Protein AF-A0A920H3U8-F1 (afdb_monomer)

Foldseek 3Di:
DLVVVLVVCVVVVVLVVNLVSLVVDDPVCVPPLVSLLSNLVSCVVVVNNVVSLVSLVVSLVDPDPSVQVSCVVVVHDRDPDPDDDPDDPPPPPDDDD

Structure (mmCIF, N/CA/C/O backbone):
data_AF-A0A920H3U8-F1
#
_entry.id   AF-A0A920H3U8-F1
#
loop_
_atom_site.group_PDB
_atom_site.id
_atom_site.type_symbol
_atom_site.label_atom_id
_atom_site.label_alt_id
_atom_site.label_comp_id
_atom_site.label_asym_id
_atom_site.label_entity_id
_atom_site.label_seq_id
_atom_site.pdbx_PDB_ins_code
_atom_site.Cartn_x
_atom_site.Cartn_y
_atom_site.Cartn_z
_atom_site.occupancy
_atom_site.B_iso_or_equiv
_atom_site.auth_seq_id
_atom_site.auth_comp_id
_atom_site.auth_asym_id
_atom_site.auth_atom_id
_atom_site.pdbx_PDB_model_num
ATOM 1 N N . MET A 1 1 ? -4.762 4.664 -20.589 1.00 71.50 1 MET A N 1
ATOM 2 C CA . MET A 1 1 ? -6.147 4.738 -20.068 1.00 71.50 1 MET A CA 1
ATOM 3 C C . MET A 1 1 ? -6.269 4.197 -18.636 1.00 71.50 1 MET A C 1
ATOM 5 O O . MET A 1 1 ? -6.685 4.946 -17.762 1.00 71.50 1 MET A O 1
ATOM 9 N N . ILE A 1 2 ? -5.830 2.964 -18.340 1.00 81.69 2 ILE A N 1
ATOM 10 C CA . ILE A 1 2 ? -6.042 2.345 -17.011 1.00 81.69 2 ILE A CA 1
ATOM 11 C C . ILE A 1 2 ? -5.264 2.995 -15.844 1.00 81.69 2 ILE A C 1
ATOM 13 O O . ILE A 1 2 ? -5.789 3.113 -14.741 1.00 81.69 2 ILE A O 1
ATOM 17 N N . ARG A 1 3 ? -4.050 3.525 -16.078 1.00 85.38 3 ARG A N 1
ATOM 18 C CA . ARG A 1 3 ? -3.288 4.282 -15.057 1.00 85.38 3 ARG A CA 1
ATOM 19 C C . ARG A 1 3 ? -4.020 5.544 -14.585 1.00 85.38 3 ARG A C 1
ATOM 21 O O . ARG A 1 3 ? -4.005 5.851 -13.396 1.00 85.38 3 ARG A O 1
ATOM 28 N N . SER A 1 4 ? -4.669 6.258 -15.502 1.00 90.38 4 SER A N 1
ATOM 29 C CA . SER A 1 4 ? -5.433 7.470 -15.187 1.00 90.38 4 SER A CA 1
ATOM 30 C C . SER A 1 4 ? -6.643 7.150 -14.307 1.00 90.38 4 SER A C 1
ATOM 32 O O . SER A 1 4 ? -6.895 7.869 -13.346 1.00 90.38 4 SER A O 1
ATOM 34 N N . LEU A 1 5 ? -7.320 6.024 -14.562 1.00 94.12 5 LEU A N 1
ATOM 35 C CA . LEU A 1 5 ? -8.420 5.532 -13.728 1.00 94.12 5 LEU A CA 1
ATOM 36 C C . LEU A 1 5 ? -7.961 5.188 -12.302 1.00 94.12 5 LEU A C 1
ATOM 38 O O . LEU A 1 5 ? -8.629 5.538 -11.331 1.00 94.12 5 LEU A O 1
ATOM 42 N N . LEU A 1 6 ? -6.799 4.549 -12.156 1.00 95.00 6 LEU A N 1
ATOM 43 C CA . LEU A 1 6 ? -6.232 4.249 -10.838 1.00 95.00 6 LEU A CA 1
ATOM 44 C C . LEU A 1 6 ? -5.839 5.526 -10.083 1.00 95.00 6 LEU A C 1
ATOM 46 O O . LEU A 1 6 ? -6.134 5.643 -8.895 1.00 95.00 6 LEU A O 1
ATOM 50 N N . ASN A 1 7 ? -5.248 6.512 -10.767 1.00 94.94 7 ASN A N 1
ATOM 51 C CA . ASN A 1 7 ? -4.975 7.826 -10.173 1.00 94.94 7 ASN A CA 1
ATOM 52 C C . ASN A 1 7 ? -6.272 8.537 -9.751 1.00 94.94 7 ASN A C 1
ATOM 54 O O . ASN A 1 7 ? -6.323 9.098 -8.660 1.00 94.94 7 ASN A O 1
ATOM 58 N N . TYR A 1 8 ? -7.330 8.466 -10.565 1.00 97.06 8 TYR A N 1
ATOM 59 C CA . TYR A 1 8 ? -8.650 8.991 -10.210 1.00 97.06 8 TYR A CA 1
ATOM 60 C C . TYR A 1 8 ? -9.201 8.319 -8.946 1.00 97.06 8 TYR A C 1
ATOM 62 O O . TYR A 1 8 ? -9.705 9.002 -8.053 1.00 97.06 8 TYR A O 1
ATOM 70 N N . CYS A 1 9 ? -9.065 6.994 -8.830 1.00 97.69 9 CYS A N 1
ATOM 71 C CA . CYS A 1 9 ? -9.500 6.264 -7.641 1.00 97.69 9 CYS A CA 1
ATOM 72 C C . CYS A 1 9 ? -8.718 6.693 -6.391 1.00 97.69 9 CYS A C 1
ATOM 74 O O . CYS A 1 9 ? -9.322 6.855 -5.333 1.00 97.69 9 CYS A O 1
ATOM 76 N N . ILE A 1 10 ? -7.403 6.915 -6.513 1.00 96.81 10 ILE A N 1
ATOM 77 C CA . ILE A 1 10 ? -6.562 7.438 -5.424 1.00 96.81 10 ILE A CA 1
ATOM 78 C C . ILE A 1 10 ? -7.039 8.831 -5.001 1.00 96.81 10 ILE A C 1
ATOM 80 O O . ILE A 1 10 ? -7.283 9.055 -3.817 1.00 96.81 10 ILE A O 1
ATOM 84 N N . TYR A 1 11 ? -7.193 9.746 -5.961 1.00 97.69 11 TYR A N 1
ATOM 85 C CA . TYR A 1 11 ? -7.591 11.133 -5.709 1.00 97.69 11 TYR A CA 1
ATOM 86 C C . TYR A 1 11 ? -8.948 11.220 -4.996 1.00 97.69 11 TYR A C 1
ATOM 88 O O . TYR A 1 11 ? -9.095 11.944 -4.018 1.00 97.69 11 TYR A O 1
ATOM 96 N N . ASN A 1 12 ? -9.916 10.405 -5.422 1.00 98.19 12 ASN A N 1
ATOM 97 C CA . ASN A 1 12 ? -11.273 10.396 -4.869 1.00 98.19 12 ASN A CA 1
ATOM 98 C C . ASN A 1 12 ? -11.471 9.405 -3.711 1.00 98.19 12 ASN A C 1
ATOM 100 O O . ASN A 1 1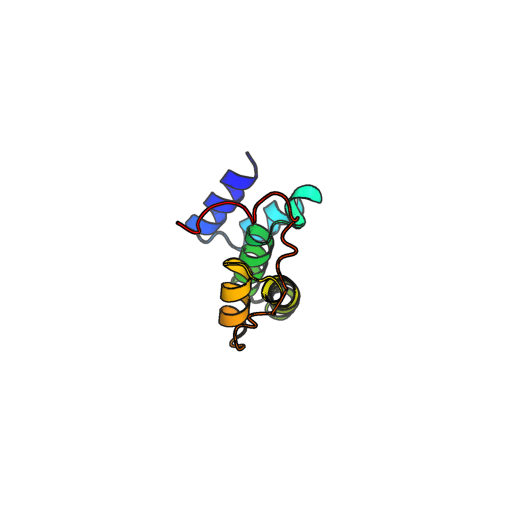2 ? -12.610 9.110 -3.348 1.00 98.19 12 ASN A O 1
ATOM 104 N N . SER A 1 13 ? -10.393 8.840 -3.154 1.00 97.94 13 SER A N 1
ATOM 105 C CA . SER A 1 13 ? -10.462 7.861 -2.059 1.00 97.94 13 SER A CA 1
ATOM 106 C C . SER A 1 13 ? -11.378 6.654 -2.343 1.00 97.94 13 SER A C 1
ATOM 108 O O . SER A 1 13 ? -11.991 6.081 -1.441 1.00 97.94 13 SER A O 1
ATOM 110 N N . LYS A 1 14 ? -11.484 6.235 -3.609 1.00 98.25 14 LYS A N 1
ATOM 111 C CA . LYS A 1 14 ? -12.302 5.092 -4.048 1.00 98.25 14 LYS A CA 1
ATOM 112 C C . LYS A 1 14 ? -11.521 3.786 -3.870 1.00 98.25 14 LYS A C 1
ATOM 114 O O . LYS A 1 14 ? -11.135 3.139 -4.839 1.00 98.25 14 LYS A O 1
ATOM 119 N N . TRP A 1 15 ? -11.269 3.400 -2.619 1.00 97.88 15 TRP A N 1
ATOM 120 C CA . TRP A 1 15 ? -10.365 2.291 -2.270 1.00 97.88 15 TRP A CA 1
ATOM 121 C C . TRP A 1 15 ? -10.824 0.928 -2.802 1.00 97.88 15 TRP A C 1
ATOM 123 O O . TRP A 1 15 ? -10.028 0.204 -3.396 1.00 97.88 15 TRP A O 1
ATOM 133 N N . ASN A 1 16 ? -12.111 0.595 -2.653 1.00 97.81 16 ASN A N 1
ATOM 134 C CA . ASN A 1 16 ? -12.669 -0.647 -3.204 1.00 97.81 16 ASN A CA 1
ATOM 135 C C . ASN A 1 16 ? -12.566 -0.681 -4.736 1.00 97.81 16 ASN A C 1
ATOM 137 O O . ASN A 1 16 ? -12.153 -1.691 -5.301 1.00 97.81 16 ASN A O 1
ATOM 141 N N . SER A 1 17 ? -12.863 0.438 -5.403 1.00 97.56 17 SER A N 1
ATOM 142 C CA . SER A 1 17 ? -12.736 0.560 -6.859 1.00 97.56 17 SER A CA 1
ATOM 143 C C . SER A 1 17 ? -11.284 0.439 -7.317 1.00 97.56 17 SER A C 1
ATOM 145 O O . SER A 1 17 ? -11.021 -0.244 -8.299 1.00 97.56 17 SER A O 1
ATOM 147 N N . PHE A 1 18 ? -10.328 1.032 -6.591 1.00 97.56 18 PHE A N 1
ATOM 148 C CA . PHE A 1 18 ? -8.904 0.868 -6.883 1.00 97.56 18 PHE A CA 1
ATOM 149 C C . PHE A 1 18 ? -8.509 -0.612 -6.869 1.00 97.56 18 PHE A C 1
ATOM 151 O O . PHE A 1 18 ? -7.891 -1.087 -7.816 1.00 97.56 18 PHE A O 1
ATOM 158 N N . ILE A 1 19 ? -8.887 -1.345 -5.814 1.00 96.56 19 ILE A N 1
ATOM 159 C CA . ILE A 1 19 ? -8.585 -2.778 -5.676 1.00 96.56 19 ILE A CA 1
ATOM 160 C C . ILE A 1 19 ? -9.229 -3.575 -6.816 1.00 96.56 19 ILE A C 1
ATOM 162 O O . ILE A 1 19 ? -8.567 -4.426 -7.405 1.00 96.56 19 ILE A O 1
ATOM 166 N N . TYR A 1 20 ? -10.490 -3.276 -7.140 1.00 95.88 20 TYR A N 1
ATOM 167 C CA . TYR A 1 20 ? -11.211 -3.913 -8.238 1.00 95.88 20 TYR A CA 1
ATOM 168 C C . TYR A 1 20 ? -10.481 -3.715 -9.570 1.00 95.88 20 TYR A C 1
ATOM 170 O O . TYR A 1 20 ? -10.078 -4.691 -10.192 1.00 95.88 20 TYR A O 1
ATOM 178 N N . TYR A 1 21 ? -10.222 -2.467 -9.969 1.00 94.62 21 TYR A N 1
ATOM 179 C CA . TYR A 1 21 ? -9.562 -2.166 -11.242 1.00 94.62 21 TYR A CA 1
ATOM 180 C C . TYR A 1 21 ? -8.114 -2.654 -11.300 1.00 94.62 21 T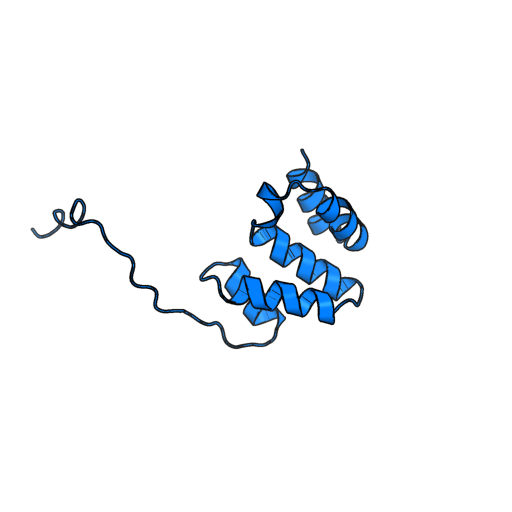YR A C 1
ATOM 182 O O . TYR A 1 21 ? -7.651 -3.056 -12.365 1.00 94.62 21 TYR A O 1
ATOM 190 N N . TYR A 1 22 ? -7.403 -2.668 -10.169 1.00 94.25 22 TYR A N 1
ATOM 191 C CA . TYR A 1 22 ? -6.051 -3.216 -10.095 1.00 94.25 22 TYR A CA 1
ATOM 192 C C . TYR A 1 22 ? -6.013 -4.692 -10.520 1.00 94.25 22 TYR A C 1
ATOM 194 O O . TYR A 1 22 ? -5.068 -5.110 -11.185 1.00 94.25 22 TYR A O 1
ATOM 202 N N . ASN A 1 23 ? -7.032 -5.489 -10.180 1.00 91.81 23 ASN A N 1
ATOM 203 C CA . ASN A 1 23 ? -7.057 -6.917 -10.518 1.00 91.81 23 ASN A CA 1
ATOM 204 C C . ASN A 1 23 ? -7.140 -7.181 -12.034 1.00 91.81 23 ASN A C 1
ATOM 206 O O . ASN A 1 23 ? -6.735 -8.254 -12.472 1.00 91.81 23 ASN A O 1
ATOM 210 N N . PHE A 1 24 ? -7.593 -6.204 -12.825 1.00 90.81 24 PHE A N 1
ATOM 211 C CA . PHE A 1 24 ? -7.663 -6.283 -14.291 1.00 90.81 24 PHE A CA 1
ATOM 212 C C . PHE A 1 24 ? -6.421 -5.718 -14.994 1.00 90.81 24 PHE A C 1
ATOM 214 O O . PHE A 1 24 ? -6.380 -5.656 -16.222 1.00 90.81 24 PHE A O 1
ATOM 221 N N . LEU A 1 25 ? -5.405 -5.273 -14.245 1.00 88.88 25 LEU A N 1
ATOM 222 C CA . LEU A 1 25 ? -4.142 -4.861 -14.848 1.00 88.88 25 LEU A CA 1
ATOM 223 C C . LEU A 1 25 ? -3.419 -6.070 -15.466 1.00 88.88 25 LEU A C 1
ATOM 225 O O . LEU A 1 25 ? -3.341 -7.118 -14.819 1.00 88.88 25 LEU A O 1
ATOM 229 N N . PRO A 1 26 ? -2.805 -5.913 -16.652 1.00 88.56 26 PRO A N 1
ATOM 230 C CA . PRO A 1 26 ? -1.824 -6.870 -17.152 1.00 88.56 26 PRO A CA 1
ATOM 231 C C . PRO A 1 26 ? -0.658 -7.028 -16.170 1.00 88.56 26 PRO A C 1
ATOM 233 O O . PRO A 1 26 ? -0.275 -6.066 -15.495 1.00 88.56 26 PRO A O 1
ATOM 236 N N . ASP A 1 27 ? -0.052 -8.214 -16.121 1.00 85.31 27 ASP A N 1
ATOM 237 C CA . ASP A 1 27 ? 1.012 -8.525 -15.156 1.00 85.31 27 ASP A CA 1
ATOM 238 C C . ASP A 1 27 ? 2.239 -7.615 -15.294 1.00 85.31 27 ASP A C 1
ATOM 240 O O . ASP A 1 27 ? 2.861 -7.263 -14.292 1.00 85.31 27 ASP A O 1
ATOM 244 N N . SER A 1 28 ? 2.508 -7.112 -16.502 1.00 84.25 28 SER A N 1
ATOM 245 C CA . SER A 1 28 ? 3.560 -6.121 -16.765 1.00 84.25 28 SER A CA 1
ATOM 246 C C . SER A 1 28 ? 3.419 -4.835 -15.940 1.00 84.25 28 SER A C 1
ATOM 248 O O . SER A 1 28 ? 4.417 -4.191 -15.626 1.00 84.25 28 SER A O 1
ATOM 250 N N . TYR A 1 29 ? 2.197 -4.460 -15.547 1.00 83.31 29 TYR A N 1
ATOM 251 C CA . TYR A 1 29 ? 1.941 -3.291 -14.702 1.00 83.31 29 TYR A CA 1
ATOM 252 C C . TYR A 1 29 ? 1.932 -3.617 -13.208 1.00 83.31 29 TYR A C 1
ATOM 254 O O . TYR A 1 29 ? 2.057 -2.703 -12.393 1.00 83.31 29 TYR A O 1
ATOM 262 N N . LYS A 1 30 ? 1.783 -4.889 -12.822 1.00 80.38 30 LYS A N 1
ATOM 263 C CA . LYS A 1 30 ? 1.703 -5.283 -11.408 1.00 80.38 30 LYS A CA 1
ATOM 264 C C . LYS A 1 30 ? 3.043 -5.161 -10.685 1.00 80.38 30 LYS A C 1
ATOM 266 O O . LYS A 1 30 ? 3.031 -4.973 -9.476 1.00 80.38 30 LYS A O 1
ATOM 271 N N . ALA A 1 31 ? 4.156 -5.172 -11.419 1.00 84.50 31 ALA A N 1
ATOM 272 C CA . ALA A 1 31 ? 5.496 -4.919 -10.886 1.00 84.50 31 ALA A CA 1
ATOM 273 C C . ALA A 1 31 ? 5.775 -3.432 -10.568 1.00 84.50 31 ALA A C 1
ATOM 275 O O . ALA A 1 31 ? 6.820 -3.106 -10.011 1.00 84.50 31 ALA A O 1
ATOM 276 N N . ASP A 1 32 ? 4.867 -2.511 -10.918 1.00 92.25 32 ASP A N 1
ATOM 277 C CA . ASP A 1 32 ? 5.034 -1.089 -10.617 1.00 92.25 32 ASP A CA 1
ATOM 278 C C . ASP A 1 32 ? 4.873 -0.826 -9.109 1.00 92.25 32 ASP A C 1
ATOM 280 O O . ASP A 1 32 ? 3.781 -0.946 -8.540 1.00 92.25 32 ASP A O 1
ATOM 284 N N . GLU A 1 33 ? 5.965 -0.406 -8.468 1.00 93.69 33 GLU A N 1
ATOM 285 C CA . GLU A 1 33 ? 6.040 -0.125 -7.032 1.00 93.69 33 GLU A CA 1
ATOM 286 C C . GLU A 1 33 ? 4.986 0.886 -6.557 1.00 93.69 33 GLU A C 1
ATOM 288 O O . GLU A 1 33 ? 4.424 0.734 -5.468 1.00 93.69 33 GLU A O 1
ATOM 293 N N . LYS A 1 34 ? 4.655 1.894 -7.382 1.00 94.44 34 LYS A N 1
ATOM 294 C CA . LYS A 1 34 ? 3.591 2.860 -7.071 1.00 94.44 34 LYS A CA 1
ATOM 295 C C . LYS A 1 34 ? 2.261 2.139 -6.922 1.00 94.44 34 LYS A C 1
ATOM 297 O O . LYS A 1 34 ? 1.507 2.405 -5.984 1.00 94.44 34 LYS A O 1
ATOM 302 N N . LEU A 1 35 ? 1.940 1.270 -7.877 1.00 95.12 35 LEU A N 1
ATOM 303 C CA . LEU A 1 35 ? 0.655 0.584 -7.910 1.00 95.12 35 LEU A CA 1
ATOM 304 C C . LEU A 1 35 ? 0.556 -0.443 -6.777 1.00 95.12 35 LEU A C 1
ATOM 306 O O . LEU A 1 35 ? -0.497 -0.528 -6.144 1.00 95.12 35 LEU A O 1
ATOM 310 N N . LEU A 1 36 ? 1.647 -1.150 -6.463 1.00 95.62 36 LEU A N 1
ATOM 311 C CA . LEU A 1 36 ? 1.726 -2.055 -5.310 1.00 95.62 36 LEU A CA 1
ATOM 312 C C . LEU A 1 36 ? 1.503 -1.316 -3.985 1.00 95.62 36 LEU A C 1
ATOM 314 O O . LEU A 1 36 ? 0.660 -1.731 -3.184 1.00 95.62 36 LEU A O 1
ATOM 318 N N . TYR A 1 37 ? 2.171 -0.176 -3.783 1.00 97.69 37 TYR A N 1
ATOM 319 C CA . TYR A 1 37 ? 1.973 0.661 -2.598 1.00 97.69 37 TYR A CA 1
ATOM 320 C C . TYR A 1 37 ? 0.518 1.128 -2.459 1.00 97.69 37 TYR A C 1
ATOM 322 O O . TYR A 1 37 ? -0.093 0.981 -1.398 1.00 97.69 37 TYR A O 1
ATOM 330 N N . TRP A 1 38 ? -0.075 1.671 -3.528 1.00 97.44 38 TRP A N 1
ATOM 331 C CA . TRP A 1 38 ? -1.451 2.171 -3.472 1.00 97.44 38 TRP A CA 1
ATOM 332 C C . TRP A 1 38 ? -2.487 1.054 -3.333 1.00 97.44 38 TRP A C 1
ATOM 334 O O . TRP A 1 38 ? -3.509 1.264 -2.672 1.00 97.44 38 TRP A O 1
ATOM 344 N N . ARG A 1 39 ? -2.212 -0.152 -3.848 1.00 97.06 39 ARG A N 1
ATOM 345 C CA . ARG A 1 39 ? -3.025 -1.343 -3.568 1.00 97.06 39 ARG A CA 1
ATOM 346 C C . ARG A 1 39 ? -2.978 -1.688 -2.088 1.00 97.06 39 ARG A C 1
ATOM 348 O O . ARG A 1 39 ? -4.029 -1.840 -1.473 1.00 97.06 39 ARG A O 1
ATOM 355 N N . ALA A 1 40 ? -1.785 -1.745 -1.504 1.00 97.94 40 ALA A N 1
ATOM 356 C CA . ALA A 1 40 ? -1.617 -2.033 -0.087 1.00 97.94 40 ALA A CA 1
ATOM 357 C C . ALA A 1 40 ? -2.311 -0.987 0.797 1.00 97.94 40 ALA A C 1
ATOM 359 O O . ALA A 1 40 ? -3.070 -1.330 1.702 1.00 97.94 40 ALA A O 1
ATOM 360 N N . LYS A 1 41 ? -2.143 0.302 0.487 1.00 98.06 41 LYS A N 1
ATOM 361 C CA . LYS A 1 41 ? -2.824 1.393 1.193 1.00 98.06 41 LYS A CA 1
ATOM 362 C C . LYS A 1 41 ? -4.347 1.300 1.069 1.00 98.06 41 LYS A C 1
ATOM 364 O O . LYS A 1 41 ? -5.043 1.488 2.065 1.00 98.06 41 LYS A O 1
ATOM 369 N N . SER A 1 42 ? -4.863 0.955 -0.110 1.00 98.19 42 SER A N 1
ATOM 370 C CA . SER A 1 42 ? -6.298 0.719 -0.318 1.00 98.19 42 SER A CA 1
ATOM 371 C C . SER A 1 42 ? -6.800 -0.462 0.519 1.00 98.19 42 SER A C 1
ATOM 373 O O . SER A 1 42 ? -7.842 -0.349 1.156 1.00 98.19 42 SER A O 1
ATOM 375 N N . LEU A 1 43 ? -6.033 -1.558 0.592 1.00 98.38 43 LEU A N 1
ATOM 376 C CA . LEU A 1 43 ? -6.343 -2.727 1.423 1.00 98.38 43 LEU A CA 1
ATOM 377 C C . LEU A 1 43 ? -6.418 -2.369 2.915 1.00 98.38 43 LEU A C 1
ATOM 379 O O . LEU A 1 43 ? -7.364 -2.776 3.586 1.00 98.38 43 LEU A O 1
ATOM 383 N N . ILE A 1 44 ? -5.498 -1.542 3.428 1.00 98.06 44 ILE A N 1
ATOM 384 C CA . ILE A 1 44 ? -5.577 -1.026 4.808 1.00 98.06 44 ILE A CA 1
ATOM 385 C C . ILE A 1 44 ? -6.878 -0.253 5.028 1.00 98.06 44 ILE A C 1
ATOM 387 O O . ILE A 1 44 ? -7.545 -0.461 6.042 1.00 98.06 44 ILE A O 1
ATOM 391 N N . LYS A 1 45 ? -7.246 0.627 4.088 1.00 98.00 45 LYS A N 1
ATOM 392 C CA . LYS A 1 45 ? -8.448 1.469 4.193 1.00 98.00 45 LYS A CA 1
ATOM 393 C C . LYS A 1 45 ? -9.749 0.669 4.219 1.00 98.00 45 LYS A C 1
ATOM 395 O O . LYS A 1 45 ? -10.715 1.146 4.798 1.00 98.00 45 LYS A O 1
ATOM 400 N N . VAL A 1 46 ? -9.759 -0.536 3.653 1.00 97.56 46 VAL A N 1
ATOM 401 C CA . VAL A 1 46 ? -10.916 -1.449 3.673 1.00 97.56 46 VAL A CA 1
ATOM 402 C C . VAL A 1 46 ? -10.782 -2.563 4.724 1.00 97.56 46 VAL A C 1
ATOM 404 O O . VAL A 1 46 ? -11.509 -3.548 4.678 1.00 97.56 46 VAL A O 1
ATOM 407 N N . GLY A 1 47 ? -9.837 -2.440 5.665 1.00 97.81 47 GLY A N 1
ATOM 408 C CA . GLY A 1 47 ? -9.673 -3.365 6.795 1.00 97.81 47 GLY A CA 1
ATOM 409 C C . GLY A 1 47 ? -8.830 -4.617 6.518 1.00 97.81 47 GLY A C 1
ATOM 410 O O . GLY A 1 47 ? -8.536 -5.374 7.442 1.00 97.81 47 GLY A O 1
ATOM 411 N N . LYS A 1 48 ? -8.346 -4.819 5.288 1.00 97.69 48 LYS A N 1
ATOM 412 C CA . LYS A 1 48 ? -7.530 -5.976 4.872 1.00 97.69 48 LYS A CA 1
ATOM 413 C C . LYS A 1 48 ? -6.043 -5.790 5.203 1.00 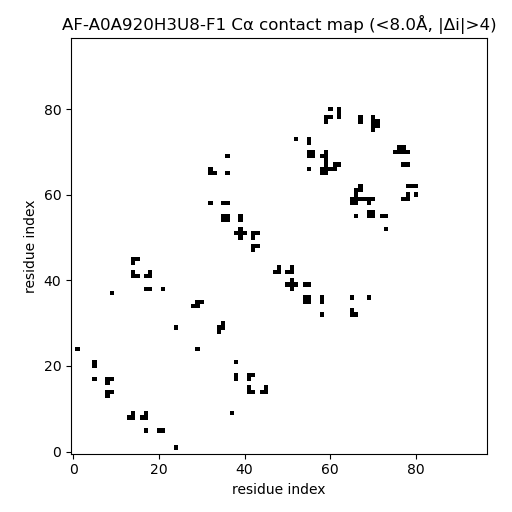97.69 48 LYS A C 1
ATOM 415 O O . LYS A 1 48 ? -5.170 -5.805 4.337 1.00 97.69 48 LYS A O 1
ATOM 420 N N . LYS A 1 49 ? -5.738 -5.591 6.490 1.00 96.75 49 LYS A N 1
ATOM 421 C CA . LYS A 1 49 ? -4.379 -5.260 6.965 1.00 96.75 49 LYS A CA 1
ATOM 422 C C . LYS A 1 49 ? -3.346 -6.369 6.719 1.00 96.75 49 LYS A C 1
ATOM 424 O O . LYS A 1 49 ? -2.182 -6.051 6.491 1.00 96.75 49 LYS A O 1
ATOM 429 N N . LYS A 1 50 ? -3.750 -7.646 6.771 1.00 97.44 50 LYS A N 1
ATOM 430 C CA . LYS A 1 50 ? -2.848 -8.788 6.522 1.00 97.44 50 LYS A CA 1
ATOM 431 C C . LYS A 1 50 ? -2.344 -8.775 5.076 1.00 97.44 50 LYS A C 1
ATOM 433 O O . LYS A 1 50 ? -1.138 -8.717 4.866 1.00 97.44 50 LYS A O 1
ATOM 4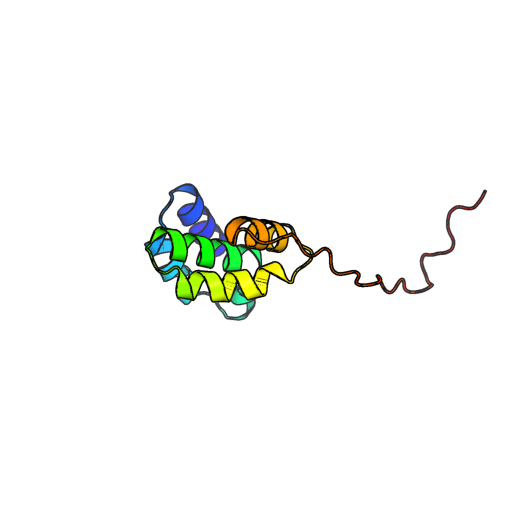38 N N . ASP A 1 51 ? -3.259 -8.692 4.115 1.00 96.44 51 ASP A N 1
ATOM 439 C CA . ASP A 1 51 ? -2.941 -8.616 2.683 1.00 96.44 51 ASP A CA 1
ATOM 440 C C . ASP A 1 51 ? -2.082 -7.388 2.361 1.00 96.44 51 ASP A C 1
ATOM 442 O O . ASP A 1 51 ? -1.096 -7.471 1.631 1.00 96.44 51 ASP A O 1
ATOM 446 N N . ALA A 1 52 ? -2.414 -6.240 2.962 1.00 97.88 52 ALA A N 1
ATOM 447 C CA . ALA A 1 52 ? -1.620 -5.029 2.805 1.00 97.88 52 ALA A CA 1
ATOM 448 C C . ALA A 1 52 ? -0.181 -5.205 3.305 1.00 97.88 52 ALA A C 1
ATOM 450 O O . ALA A 1 52 ? 0.754 -4.764 2.642 1.00 97.88 52 ALA A O 1
ATOM 451 N N . ARG A 1 53 ? 0.009 -5.855 4.462 1.00 97.62 53 ARG A N 1
ATOM 452 C CA . ARG A 1 53 ? 1.338 -6.079 5.043 1.00 97.62 53 ARG A CA 1
ATOM 453 C C . ARG A 1 53 ? 2.227 -6.911 4.123 1.00 97.62 53 ARG A C 1
ATOM 455 O O . ARG 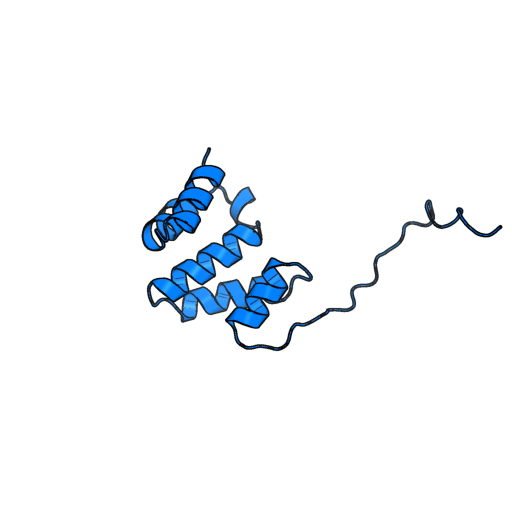A 1 53 ? 3.410 -6.604 4.035 1.00 97.62 53 ARG A O 1
ATOM 462 N N . VAL A 1 54 ? 1.677 -7.911 3.429 1.00 97.25 54 VAL A N 1
ATOM 463 C CA . VAL A 1 54 ? 2.436 -8.716 2.453 1.00 97.25 54 VAL A CA 1
ATOM 464 C C . VAL A 1 54 ? 3.021 -7.816 1.363 1.00 97.25 54 VAL A C 1
ATOM 466 O O . VAL A 1 54 ? 4.231 -7.812 1.158 1.00 97.25 54 VAL A O 1
ATOM 469 N N . LEU A 1 55 ? 2.187 -6.975 0.748 1.00 96.12 55 LEU A N 1
ATOM 470 C CA . LEU A 1 55 ? 2.620 -6.063 -0.314 1.00 96.12 55 LEU A CA 1
ATOM 471 C C . LEU A 1 55 ? 3.617 -5.009 0.185 1.00 96.12 55 LEU A C 1
ATOM 473 O O . LEU A 1 55 ? 4.617 -4.735 -0.468 1.00 96.12 55 LEU A O 1
ATOM 477 N N . LEU A 1 56 ? 3.385 -4.418 1.360 1.00 97.06 56 LEU A N 1
ATOM 478 C CA . LEU A 1 56 ? 4.311 -3.423 1.916 1.00 97.06 56 LEU A CA 1
ATOM 479 C C . LEU A 1 56 ? 5.659 -4.041 2.291 1.00 97.06 56 LEU A C 1
ATOM 481 O O . LEU A 1 56 ? 6.679 -3.370 2.165 1.00 97.06 56 LEU A O 1
ATOM 485 N N . ASN A 1 57 ? 5.680 -5.303 2.729 1.00 96.06 57 ASN A N 1
ATOM 486 C CA . ASN A 1 57 ? 6.919 -6.023 3.011 1.00 96.06 57 ASN A CA 1
ATOM 487 C C . ASN A 1 57 ? 7.757 -6.273 1.757 1.00 96.06 57 ASN A C 1
ATOM 489 O O . ASN A 1 57 ? 8.977 -6.312 1.865 1.00 96.06 57 ASN A O 1
ATOM 493 N N . GLU A 1 58 ? 7.125 -6.420 0.596 1.00 94.00 58 GLU A N 1
ATOM 494 C CA . GLU A 1 58 ? 7.816 -6.503 -0.689 1.00 94.00 58 GLU A CA 1
ATOM 495 C C . GLU A 1 58 ? 8.357 -5.127 -1.101 1.00 94.00 58 GLU A C 1
ATOM 497 O O . GLU A 1 58 ? 9.553 -4.963 -1.350 1.00 94.00 58 GLU A O 1
ATOM 502 N N . VAL A 1 59 ? 7.493 -4.105 -1.095 1.00 95.12 59 VAL A N 1
ATOM 503 C CA . VAL A 1 59 ? 7.847 -2.761 -1.573 1.00 95.12 59 VAL A CA 1
ATOM 504 C C . VAL A 1 59 ? 8.895 -2.095 -0.674 1.00 95.12 59 VAL A C 1
ATOM 506 O O . VAL A 1 59 ? 9.789 -1.427 -1.186 1.00 95.12 59 VAL A O 1
ATOM 509 N N . LYS A 1 60 ? 8.860 -2.302 0.652 1.00 94.94 60 LYS A N 1
ATOM 510 C CA . LYS A 1 60 ? 9.814 -1.677 1.596 1.00 94.94 60 LYS A CA 1
ATOM 511 C C . LYS A 1 60 ? 11.277 -2.049 1.351 1.00 94.94 60 LYS A C 1
ATOM 513 O O . LYS A 1 60 ? 12.161 -1.350 1.833 1.00 94.94 60 LYS A O 1
ATOM 518 N N . LEU A 1 61 ? 11.535 -3.157 0.654 1.00 91.81 61 LEU A N 1
ATOM 519 C CA . LEU A 1 61 ? 12.891 -3.613 0.342 1.00 91.81 61 LEU A CA 1
ATOM 520 C C . LEU A 1 61 ? 13.533 -2.795 -0.785 1.00 91.81 61 LEU A C 1
ATOM 522 O O . LEU A 1 61 ? 14.743 -2.868 -0.979 1.00 91.81 61 LEU A O 1
ATOM 526 N N . LYS A 1 62 ? 12.737 -2.020 -1.527 1.00 90.56 62 LYS A N 1
ATOM 527 C CA . LYS A 1 62 ? 13.200 -1.192 -2.638 1.00 90.56 62 LYS A CA 1
ATOM 528 C C . LYS A 1 62 ? 13.725 0.143 -2.116 1.00 90.56 62 LYS A C 1
AT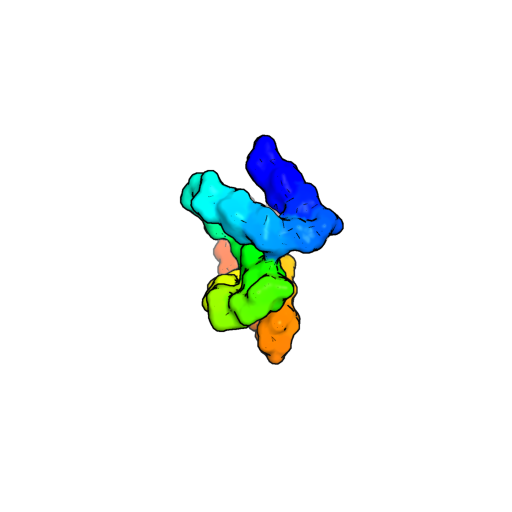OM 530 O O . LYS A 1 62 ? 13.060 0.816 -1.328 1.00 90.56 62 LYS A O 1
ATOM 535 N N . ARG A 1 63 ? 14.896 0.576 -2.598 1.00 88.75 63 ARG A N 1
ATOM 536 C CA . ARG A 1 63 ? 15.452 1.913 -2.320 1.00 88.75 63 ARG A CA 1
ATOM 537 C C . ARG A 1 63 ? 14.754 2.970 -3.183 1.00 88.75 63 ARG A C 1
ATOM 539 O O . ARG A 1 63 ? 15.365 3.618 -4.027 1.00 88.75 63 ARG A O 1
ATOM 546 N N . SER A 1 64 ? 13.453 3.123 -2.983 1.00 91.19 64 SER A N 1
ATOM 547 C CA . SER A 1 64 ? 12.606 4.027 -3.751 1.00 91.19 64 SER A CA 1
ATOM 548 C C . SER A 1 64 ? 11.678 4.818 -2.839 1.00 91.19 64 SER A C 1
ATOM 550 O O . SER A 1 64 ? 11.460 4.471 -1.676 1.00 91.19 64 SER A O 1
ATOM 552 N N . TYR A 1 65 ? 11.079 5.872 -3.392 1.00 94.38 65 TYR A N 1
ATOM 553 C CA . TYR A 1 65 ? 10.073 6.668 -2.693 1.00 94.38 65 TYR A CA 1
ATOM 554 C C . TYR A 1 65 ? 8.957 5.796 -2.088 1.00 94.38 65 TYR A C 1
ATOM 556 O O . TYR A 1 65 ? 8.608 5.954 -0.918 1.00 94.38 65 TYR A O 1
ATOM 564 N N . TYR A 1 66 ? 8.439 4.823 -2.846 1.00 96.06 66 TYR A N 1
ATOM 565 C CA . TYR A 1 66 ? 7.377 3.932 -2.371 1.00 96.06 66 TYR A CA 1
ATOM 566 C C . TYR A 1 66 ? 7.876 2.875 -1.380 1.00 96.06 66 TYR A C 1
ATOM 568 O O . TYR A 1 66 ? 7.113 2.485 -0.493 1.00 96.06 66 TYR A O 1
ATOM 576 N N . GLY A 1 67 ? 9.145 2.463 -1.448 1.00 95.38 67 GLY A N 1
ATOM 577 C CA . GLY A 1 67 ? 9.763 1.619 -0.421 1.00 95.38 67 GLY A CA 1
ATOM 578 C C . GLY A 1 67 ? 9.897 2.324 0.929 1.00 95.38 67 GLY A C 1
ATOM 579 O O . GLY A 1 67 ? 9.531 1.772 1.974 1.00 95.38 67 GLY A O 1
ATOM 580 N N . PHE A 1 68 ? 10.295 3.596 0.919 1.00 95.00 68 PHE A N 1
ATOM 581 C CA . PHE A 1 68 ? 10.348 4.415 2.131 1.00 95.00 68 PHE A CA 1
ATOM 582 C C . PHE A 1 68 ? 8.955 4.672 2.709 1.00 95.00 68 PHE A C 1
ATOM 584 O O . PHE A 1 68 ? 8.745 4.493 3.912 1.00 95.00 68 PHE A O 1
ATOM 591 N N . LEU A 1 69 ? 7.973 4.992 1.857 1.00 96.56 69 LEU A N 1
ATOM 592 C CA . LEU A 1 69 ? 6.578 5.112 2.288 1.00 96.56 69 LEU A CA 1
ATOM 593 C C . LEU A 1 69 ? 6.028 3.800 2.857 1.00 96.56 69 LEU A C 1
ATOM 595 O O . LEU A 1 69 ? 5.247 3.835 3.805 1.00 96.56 69 LEU A O 1
ATOM 599 N N . SER A 1 70 ? 6.426 2.651 2.308 1.00 97.25 70 SER A N 1
ATOM 600 C CA . SER A 1 70 ? 5.985 1.344 2.805 1.00 97.25 70 SER A CA 1
ATOM 601 C C . SER A 1 70 ? 6.563 1.028 4.182 1.00 97.25 70 SER A C 1
ATOM 603 O O . SER A 1 70 ? 5.824 0.578 5.054 1.00 97.25 70 SER A O 1
ATOM 605 N N . SER A 1 71 ? 7.843 1.341 4.409 1.00 96.69 71 SER A N 1
ATOM 606 C CA . SER A 1 71 ? 8.475 1.238 5.736 1.00 96.69 71 SER A CA 1
ATOM 607 C C . SER A 1 71 ? 7.749 2.114 6.761 1.00 96.69 71 SER A C 1
ATOM 609 O O . SER A 1 71 ? 7.364 1.640 7.828 1.00 96.69 71 SER A O 1
ATOM 611 N N . SER A 1 72 ? 7.473 3.371 6.394 1.00 95.75 72 SER A N 1
ATOM 612 C CA . SER A 1 72 ? 6.726 4.310 7.237 1.00 95.75 72 SER A CA 1
ATOM 613 C C . SER A 1 72 ? 5.317 3.800 7.565 1.00 95.75 72 SER A C 1
ATOM 615 O O . SER A 1 72 ? 4.909 3.822 8.723 1.00 95.75 72 SER A O 1
ATOM 617 N N . LEU A 1 73 ? 4.593 3.264 6.577 1.00 95.94 73 LEU A N 1
ATOM 618 C CA . LEU A 1 73 ? 3.232 2.746 6.756 1.00 95.94 73 LEU A CA 1
ATOM 619 C C . LEU A 1 73 ? 3.181 1.481 7.634 1.00 95.94 73 LEU A C 1
ATOM 621 O O . LEU A 1 73 ? 2.164 1.220 8.275 1.00 95.94 73 LEU A O 1
ATOM 625 N N . LEU A 1 74 ? 4.270 0.708 7.674 1.00 96.56 74 LEU A N 1
ATOM 626 C CA . LEU A 1 74 ? 4.444 -0.444 8.563 1.00 96.56 74 LEU A CA 1
ATOM 627 C C . LEU A 1 74 ? 4.938 -0.066 9.968 1.00 96.56 74 LEU A C 1
ATOM 629 O O . LEU A 1 74 ? 4.976 -0.942 10.832 1.00 96.56 74 LEU A O 1
ATOM 633 N N . ASN A 1 75 ? 5.280 1.206 10.199 1.00 95.69 75 ASN A N 1
ATOM 634 C CA . ASN A 1 75 ? 5.979 1.686 11.391 1.00 95.69 75 ASN A CA 1
ATOM 635 C C . ASN A 1 75 ? 7.320 0.961 11.623 1.00 95.69 75 ASN A C 1
ATOM 637 O O . ASN A 1 75 ? 7.670 0.594 12.743 1.00 95.69 75 ASN A O 1
ATOM 641 N N . GLU A 1 76 ? 8.059 0.724 10.540 1.00 94.12 76 GLU A N 1
ATOM 642 C CA . GLU A 1 76 ? 9.372 0.084 10.554 1.00 94.12 76 GLU A CA 1
ATOM 643 C C . GLU A 1 76 ? 10.465 1.066 10.117 1.00 94.12 76 GLU A C 1
ATOM 645 O O . GLU A 1 76 ? 10.229 2.008 9.354 1.00 94.12 76 GLU A O 1
ATOM 650 N N . LYS A 1 77 ? 11.696 0.835 10.584 1.00 89.62 77 LYS A N 1
ATOM 651 C CA . LYS A 1 77 ? 12.846 1.665 10.215 1.00 89.62 77 LYS A CA 1
ATOM 652 C C . LYS A 1 77 ? 13.129 1.532 8.718 1.00 89.62 77 LYS A C 1
ATOM 654 O O . LYS A 1 77 ? 13.221 0.422 8.195 1.00 89.62 77 LYS A O 1
ATOM 659 N N . ILE A 1 78 ? 13.320 2.668 8.048 1.00 86.69 78 ILE A N 1
ATOM 660 C CA . ILE A 1 78 ? 13.740 2.701 6.647 1.00 86.69 78 ILE A CA 1
ATOM 661 C C . ILE A 1 78 ? 15.072 1.957 6.507 1.00 86.69 78 ILE A C 1
ATOM 663 O O . ILE A 1 78 ? 16.060 2.303 7.159 1.00 86.69 78 ILE A O 1
ATOM 667 N N . LYS A 1 79 ? 15.097 0.946 5.636 1.00 76.12 79 LYS A N 1
ATOM 668 C CA . LYS A 1 79 ? 16.326 0.257 5.247 1.00 76.12 79 LYS A CA 1
ATOM 669 C C . LYS A 1 79 ? 16.928 0.956 4.036 1.00 76.12 79 LYS A C 1
ATOM 671 O O . LYS A 1 79 ? 16.403 0.874 2.930 1.00 76.12 79 LYS A O 1
ATOM 676 N N . ILE A 1 80 ? 18.041 1.648 4.249 1.00 71.94 80 ILE A N 1
ATOM 677 C CA . ILE A 1 80 ? 18.901 2.106 3.158 1.00 71.94 80 ILE A CA 1
ATOM 678 C C . ILE A 1 80 ? 19.853 0.944 2.881 1.00 71.94 80 ILE A C 1
ATOM 680 O O . ILE A 1 80 ? 20.927 0.869 3.470 1.00 71.94 80 ILE A O 1
ATOM 684 N N . ASN A 1 81 ? 19.418 -0.024 2.071 1.00 67.44 81 ASN A N 1
ATOM 685 C CA . ASN A 1 81 ? 20.307 -1.109 1.665 1.00 67.44 81 ASN A CA 1
ATOM 686 C C . ASN A 1 81 ? 21.498 -0.506 0.902 1.00 67.44 81 ASN A C 1
ATOM 688 O O . AS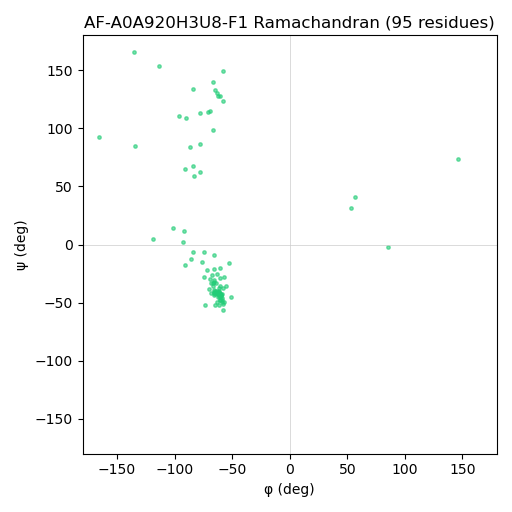N A 1 81 ? 21.313 0.291 -0.024 1.00 67.44 81 ASN A O 1
ATOM 692 N N . HIS A 1 82 ? 22.714 -0.855 1.322 1.00 61.81 82 HIS A N 1
ATOM 693 C CA . HIS A 1 82 ? 23.938 -0.486 0.621 1.00 61.81 82 HIS A CA 1
ATOM 694 C C . HIS A 1 82 ? 24.105 -1.416 -0.584 1.00 61.81 82 HIS A C 1
ATOM 696 O O . HIS A 1 82 ? 24.725 -2.469 -0.483 1.00 61.81 82 HIS A O 1
ATOM 702 N N . GLU A 1 83 ? 23.498 -1.046 -1.708 1.00 65.94 83 GLU A N 1
ATOM 703 C CA . GLU A 1 83 ? 23.790 -1.661 -3.002 1.00 65.94 83 GLU A CA 1
ATOM 704 C C . GLU A 1 83 ? 24.818 -0.776 -3.718 1.00 65.94 83 GLU A C 1
ATOM 706 O O . GLU A 1 83 ? 24.492 0.370 -4.060 1.00 65.94 83 GLU A O 1
ATOM 711 N N . PRO A 1 84 ? 26.072 -1.238 -3.886 1.00 67.62 84 PRO A N 1
ATOM 712 C CA . PRO A 1 84 ? 27.066 -0.489 -4.633 1.00 67.62 84 PRO A CA 1
ATOM 713 C C . PRO A 1 84 ? 26.589 -0.347 -6.077 1.00 67.62 84 PRO A C 1
ATOM 715 O O . PRO A 1 84 ? 26.233 -1.322 -6.738 1.00 67.62 84 PRO A O 1
ATOM 718 N N . VAL A 1 85 ? 26.568 0.889 -6.569 1.00 65.50 85 VAL A N 1
ATOM 719 C CA . VAL A 1 85 ? 26.315 1.144 -7.985 1.00 65.50 85 VAL A CA 1
ATOM 720 C C . VAL A 1 85 ? 27.535 0.634 -8.742 1.00 65.50 85 VAL A C 1
ATOM 722 O O . VAL A 1 85 ? 28.630 1.161 -8.559 1.00 65.50 85 VAL A O 1
ATOM 725 N N . LEU A 1 86 ? 27.356 -0.394 -9.571 1.00 68.06 86 LEU A N 1
ATOM 726 C CA . LEU A 1 86 ? 28.376 -0.818 -10.525 1.00 68.06 86 LEU A CA 1
ATOM 727 C C . LEU A 1 86 ? 28.528 0.302 -11.557 1.00 68.06 86 LEU A C 1
ATOM 729 O O . LEU A 1 86 ? 27.706 0.456 -12.459 1.00 68.06 86 LEU A O 1
ATOM 733 N N . ILE A 1 87 ? 29.541 1.142 -11.371 1.00 68.38 87 ILE A N 1
ATOM 734 C CA . ILE A 1 87 ? 29.921 2.147 -12.357 1.00 68.38 87 ILE A CA 1
ATOM 735 C C . ILE A 1 87 ? 30.690 1.392 -13.440 1.00 68.38 87 ILE A C 1
ATOM 737 O O . ILE A 1 87 ? 31.763 0.865 -13.173 1.00 68.38 87 ILE A O 1
ATOM 741 N N . SER A 1 88 ? 30.139 1.313 -14.651 1.00 63.62 88 SER A N 1
ATOM 742 C CA . SER A 1 88 ? 30.913 0.914 -15.828 1.00 63.62 88 SER A CA 1
ATOM 743 C C . SER A 1 88 ? 32.017 1.953 -16.061 1.00 63.62 88 SER A C 1
ATOM 745 O O . SER A 1 88 ? 31.717 3.152 -16.090 1.00 63.62 88 SER A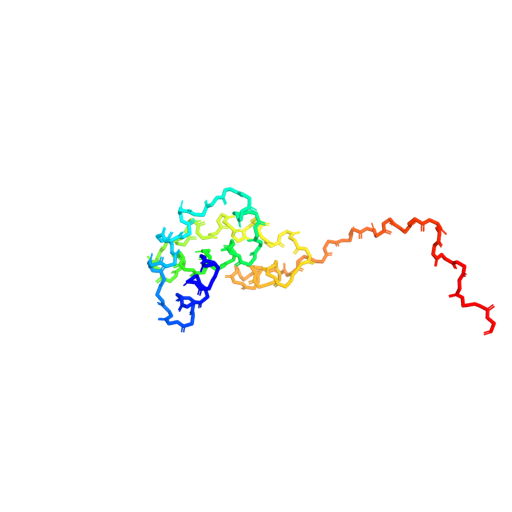 O 1
ATOM 747 N N . ASP A 1 89 ? 33.261 1.502 -16.233 1.00 62.75 89 ASP A N 1
ATOM 748 C CA . ASP A 1 89 ? 34.489 2.320 -16.279 1.00 62.75 89 ASP A CA 1
ATOM 749 C C . ASP A 1 89 ? 34.470 3.495 -17.284 1.00 62.75 89 ASP A C 1
ATOM 751 O O . ASP A 1 89 ? 35.241 4.449 -17.157 1.00 62.75 89 ASP A O 1
ATOM 755 N N . ASP A 1 90 ? 33.535 3.499 -18.234 1.00 59.88 90 ASP A N 1
ATOM 756 C CA . ASP A 1 90 ? 33.418 4.488 -19.309 1.00 59.88 90 ASP A CA 1
ATOM 757 C C . ASP A 1 90 ? 33.069 5.923 -18.861 1.00 59.88 90 ASP A C 1
ATOM 759 O O . ASP A 1 90 ? 33.118 6.845 -19.676 1.00 59.88 90 ASP A O 1
ATOM 763 N N . LYS A 1 91 ? 32.719 6.164 -17.585 1.00 52.88 91 LYS A N 1
ATOM 764 C CA . LYS A 1 91 ? 32.312 7.508 -17.102 1.00 52.88 91 LYS A CA 1
ATOM 765 C C . LYS A 1 91 ? 33.178 8.137 -16.008 1.00 52.88 91 LYS A C 1
ATOM 767 O O . LYS A 1 91 ? 32.854 9.234 -15.559 1.00 52.88 91 LYS A O 1
ATOM 772 N N . VAL A 1 92 ? 34.291 7.522 -15.603 1.00 56.50 92 VAL A N 1
ATOM 773 C CA . VAL A 1 92 ? 35.128 8.062 -14.506 1.00 56.50 92 VAL A CA 1
ATOM 774 C C . VAL A 1 92 ? 36.155 9.110 -14.983 1.00 56.50 92 VAL A C 1
ATOM 776 O O . VAL A 1 92 ? 36.687 9.874 -14.181 1.00 56.50 92 VAL A O 1
ATOM 779 N N . LYS A 1 93 ? 36.395 9.263 -16.293 1.00 53.69 93 LYS A N 1
ATOM 780 C CA . LYS A 1 93 ? 37.342 10.269 -16.822 1.00 53.69 93 LYS A CA 1
ATOM 781 C C . LYS A 1 93 ? 36.684 11.610 -17.151 1.00 53.69 93 LYS A C 1
ATOM 783 O O . LYS A 1 93 ? 36.655 12.012 -18.307 1.00 53.69 93 LYS A O 1
ATOM 788 N N . SER A 1 94 ? 36.172 12.332 -16.158 1.00 52.06 94 SER A N 1
ATOM 789 C CA . SER A 1 94 ? 35.879 13.764 -16.331 1.00 52.06 94 SER A CA 1
ATOM 790 C C . SER A 1 94 ? 35.634 14.455 -14.993 1.00 52.06 94 SER A C 1
ATOM 792 O O . SER A 1 94 ? 34.509 14.470 -14.499 1.00 52.06 94 SER A O 1
ATOM 794 N N . LYS A 1 95 ? 36.714 15.016 -14.435 1.00 48.59 95 LYS A N 1
ATOM 795 C CA . LYS A 1 95 ? 36.814 16.259 -13.634 1.00 48.59 95 LYS A CA 1
ATOM 796 C C . LYS A 1 95 ? 37.893 16.127 -12.560 1.00 48.59 95 LYS A C 1
ATOM 798 O O . LYS A 1 95 ? 37.623 16.008 -11.373 1.00 48.59 95 LYS A O 1
ATOM 803 N N . GLY A 1 96 ? 39.131 16.177 -13.035 1.00 53.62 96 GLY A N 1
ATOM 804 C CA . GLY A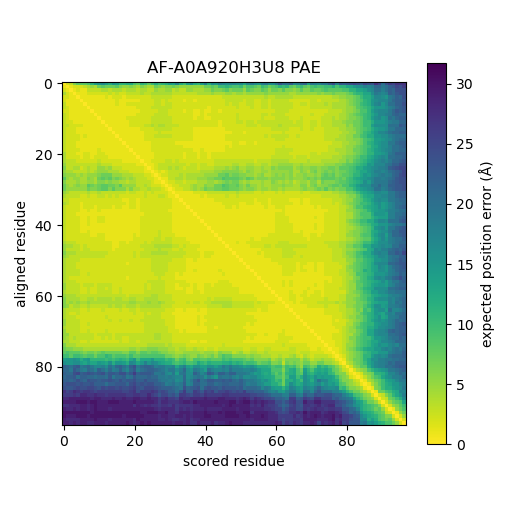 1 96 ? 40.298 16.563 -12.256 1.00 53.62 96 GLY A CA 1
ATOM 805 C C . GLY A 1 96 ? 41.117 17.530 -13.103 1.00 53.62 96 GLY A C 1
ATOM 806 O O . GLY A 1 96 ? 41.981 17.086 -13.853 1.00 53.62 96 GLY A O 1
ATOM 807 N N . LYS A 1 97 ? 40.764 18.815 -13.052 1.00 42.78 97 LYS A N 1
ATOM 808 C CA . LYS A 1 97 ? 41.631 19.971 -13.303 1.00 42.78 97 LYS A CA 1
ATOM 809 C C . LYS A 1 97 ? 41.094 21.126 -12.476 1.00 42.78 97 LYS A C 1
ATOM 811 O O . LYS A 1 97 ? 39.856 21.308 -12.509 1.00 42.78 97 LYS A O 1
#

Radius of gyration: 17.37 Å; Cα contacts (8 Å, |Δi|>4): 89; chains: 1; bounding box: 54×29×32 Å

pLDDT: mean 87.58, std 14.37, range [42.78, 98.38]

Mean predicted aligned error: 7.63 Å

Sequence (97 aa):
MIRSLLNYCIYNSKWNSFIYYYNFLPDSYKADEKLLYWRAKSLIKVGKKKDARVLLNEVKLKRSYYGFLSSSLLNEKIKINHEPVLISDDKVKSKGK

Solvent-accessible surface area (backbone atoms only — not comparable to full-atom values): 5799 Å² total; per-residue (Å²): 114,70,67,60,53,44,51,50,21,61,76,68,67,33,37,71,57,35,53,56,57,55,72,73,53,60,72,87,58,63,76,35,55,66,56,42,46,52,44,21,55,27,28,44,76,73,68,39,50,69,67,16,48,58,46,29,62,60,38,26,73,41,92,44,76,49,9,44,50,26,17,55,77,68,75,42,80,72,62,81,75,90,71,81,78,85,73,68,77,91,71,75,88,77,86,88,130

Nearest PDB structures (foldseek):
  1sly-assembly1_A  TM=8.879E-01  e=4.199E-02  Escherichia coli
  8g0l-assembly1_B  TM=7.564E-01  e=2.804E-01  Homo sapiens
  7owv-assembly1_B  TM=8.289E-01  e=5.796E-01  Shigella flexneri
  3ks2-assembly1_A  TM=7.877E-01  e=1.267E+00  Shigella flexneri
  7e6j-assembly1_A  TM=6.201E-01  e=5.183E-01  Homo sapiens

Secondary structure (DSSP, 8-state):
-HHHHHHHHHHTT-HHHHHHHHHTS-HHHHT-HHHHHHHHHHHHHTT-HHHHHHHHHHHTTSSSHHHHHHHHHTT-------------GGG--S---